Protein AF-A0A7S2KL09-F1 (afdb_monomer_lite)

Sequence (106 aa):
DVYCYAEDNLCHGCKVVTGSTQAEIQGTLTQVRTKDYTPPKMYIVAQEALSKQHIMVTLQVDEGAQVWCAAWTADPTNMATDYESKIKGYSTNCADGNGRECGTFW

Radius of gyration: 15.26 Å; chains: 1; bounding box: 40×26×42 Å

Secondary structure (DSSP, 8-state):
-EEEEEEE---TTPPP-TT--HHHHHTT--S--PPP-PPPPEEEEEEEEEETTEEEEEEEESS-EEEEEEE-SSPPTTHHHHHHHHHHHHTTT-B-TTSPBS-EE-

pLDDT: mean 71.46, std 10.98, range [35.66, 88.0]

Foldseek 3Di:
DKDKAWAADPLAQFDDDPPDDPVNRNVRRDDDDDDDPDGKDKDFPDWDDPDPQDIDTDMDIPDDTWMFMDDDPDDDPPCVPCVVCVRVVCQCVQAGVVRHGDDGDD

Organism: NCBI:txid1333877

Structure (mmCIF, N/CA/C/O backbone):
data_AF-A0A7S2KL09-F1
#
_entry.id   AF-A0A7S2KL09-F1
#
loop_
_atom_site.group_PDB
_atom_site.id
_atom_site.type_symbol
_atom_site.label_atom_id
_atom_site.label_alt_id
_atom_site.label_comp_id
_atom_site.label_asym_id
_atom_site.label_entity_id
_atom_site.label_seq_id
_atom_site.pdbx_PDB_ins_code
_atom_site.Cartn_x
_atom_site.Cartn_y
_atom_site.Cartn_z
_atom_site.occupancy
_atom_site.B_iso_or_equiv
_atom_site.auth_seq_id
_atom_site.auth_comp_id
_atom_site.auth_asym_id
_atom_site.auth_atom_id
_atom_site.pdbx_PDB_model_num
ATOM 1 N N . ASP A 1 1 ? 9.232 -2.466 -8.583 1.00 73.69 1 ASP A N 1
ATOM 2 C CA . ASP A 1 1 ? 8.595 -3.055 -7.386 1.00 73.69 1 ASP A CA 1
ATOM 3 C C . ASP A 1 1 ? 7.374 -2.253 -6.960 1.00 73.69 1 ASP A C 1
ATOM 5 O O . ASP A 1 1 ? 7.302 -1.065 -7.273 1.00 73.69 1 ASP A O 1
ATOM 9 N N . VAL A 1 2 ? 6.409 -2.898 -6.297 1.00 76.69 2 VAL A N 1
ATOM 10 C CA . VAL A 1 2 ? 5.223 -2.249 -5.713 1.00 76.69 2 VAL A CA 1
ATOM 11 C C . VAL A 1 2 ? 5.357 -2.281 -4.197 1.00 76.69 2 VAL A C 1
ATOM 13 O O . VAL A 1 2 ? 5.570 -3.347 -3.622 1.00 76.69 2 VAL A O 1
ATOM 16 N N . TYR A 1 3 ? 5.213 -1.122 -3.559 1.00 78.94 3 TYR A N 1
ATOM 17 C CA . TYR A 1 3 ? 5.202 -1.000 -2.104 1.00 78.94 3 TYR A CA 1
ATOM 18 C C . TYR A 1 3 ? 3.853 -0.467 -1.661 1.00 78.94 3 TYR A C 1
ATOM 20 O O . TYR A 1 3 ? 3.350 0.505 -2.227 1.00 78.94 3 TYR A O 1
ATOM 28 N N . CYS A 1 4 ? 3.290 -1.110 -0.644 1.00 79.31 4 CYS A N 1
ATOM 29 C CA . CYS A 1 4 ? 2.045 -0.705 -0.019 1.00 79.31 4 CYS A CA 1
ATOM 30 C C . CYS A 1 4 ? 2.232 -0.616 1.492 1.00 79.31 4 CYS A C 1
ATOM 32 O O . CYS A 1 4 ? 2.970 -1.413 2.075 1.00 79.31 4 CYS A O 1
ATOM 34 N N . TYR A 1 5 ? 1.535 0.321 2.119 1.00 79.81 5 TYR A N 1
ATOM 35 C CA . TYR A 1 5 ? 1.365 0.353 3.564 1.00 79.81 5 TYR A CA 1
ATOM 36 C C . TYR A 1 5 ? -0.072 0.743 3.908 1.00 79.81 5 TYR A C 1
ATOM 38 O O . TYR A 1 5 ? -0.779 1.336 3.091 1.00 79.81 5 TYR A O 1
ATOM 46 N N . ALA A 1 6 ? -0.513 0.359 5.101 1.00 77.12 6 ALA A N 1
ATOM 47 C CA . ALA A 1 6 ? -1.830 0.696 5.615 1.00 77.12 6 ALA A CA 1
ATOM 48 C C . ALA A 1 6 ? -1.705 1.616 6.824 1.00 77.12 6 ALA A C 1
ATOM 50 O O . ALA A 1 6 ? -0.857 1.414 7.693 1.00 77.12 6 ALA A O 1
ATOM 51 N N . GLU A 1 7 ? -2.586 2.600 6.866 1.00 74.62 7 GLU A N 1
ATOM 52 C CA . GLU A 1 7 ? -2.851 3.437 8.024 1.00 74.62 7 GLU A CA 1
ATOM 53 C C . GLU A 1 7 ? -4.191 3.024 8.611 1.00 74.62 7 GLU A C 1
ATOM 55 O O . GLU A 1 7 ? -5.099 2.633 7.877 1.00 74.62 7 GLU A O 1
ATOM 60 N N . ASP A 1 8 ? -4.321 3.113 9.928 1.00 69.06 8 ASP A N 1
ATOM 61 C CA . ASP A 1 8 ? -5.610 2.933 10.589 1.00 69.06 8 ASP A CA 1
ATOM 62 C C . ASP A 1 8 ? -6.635 3.909 9.980 1.00 69.06 8 ASP A C 1
ATOM 64 O O . ASP A 1 8 ? -6.384 5.118 9.866 1.00 69.06 8 ASP A O 1
ATOM 68 N N . ASN A 1 9 ? -7.775 3.385 9.525 1.00 66.25 9 ASN A N 1
ATOM 69 C CA . ASN A 1 9 ? -8.824 4.225 8.975 1.00 66.25 9 ASN A CA 1
ATOM 70 C C . ASN A 1 9 ? -9.529 4.944 10.129 1.00 66.25 9 ASN A C 1
ATOM 72 O O . ASN A 1 9 ? -10.314 4.369 10.882 1.00 66.25 9 ASN A O 1
ATOM 76 N N . LEU A 1 10 ? -9.309 6.259 10.190 1.00 53.34 10 LEU A N 1
ATOM 77 C CA . LEU A 1 10 ? -9.870 7.200 11.160 1.00 53.34 10 LEU A CA 1
ATOM 78 C C . LEU A 1 10 ? -11.403 7.258 11.222 1.00 53.34 10 LEU A C 1
ATOM 80 O O . LEU A 1 10 ? -11.919 8.085 11.985 1.00 53.34 10 LEU A O 1
ATOM 84 N N . CYS A 1 11 ? -12.164 6.419 10.503 1.00 59.28 11 CYS A N 1
ATOM 85 C CA . CYS A 1 11 ? -13.533 6.194 10.941 1.00 59.28 11 CYS A CA 1
ATOM 86 C C . CYS A 1 11 ? -13.575 5.438 12.281 1.00 59.28 11 CYS A C 1
ATOM 88 O O . CYS A 1 11 ? -13.912 4.255 12.378 1.00 59.28 11 CYS A O 1
ATOM 90 N N . HIS A 1 12 ? -13.319 6.194 13.344 1.00 56.59 12 HIS A N 1
ATOM 91 C CA . HIS A 1 12 ? -13.520 5.805 14.720 1.00 56.59 12 HIS A CA 1
ATOM 92 C C . HIS A 1 12 ? -14.953 5.316 14.925 1.00 56.59 12 HIS A C 1
ATOM 94 O O . HIS A 1 12 ? -15.901 6.096 15.001 1.00 56.59 12 HIS A O 1
ATOM 100 N N . GLY A 1 13 ? -15.094 4.000 15.051 1.00 54.28 13 GLY A N 1
ATOM 101 C CA . GLY A 1 13 ? -16.362 3.368 15.377 1.00 54.28 13 GLY A CA 1
ATOM 102 C C . GLY A 1 13 ? -17.239 3.036 14.178 1.00 54.28 13 GLY A C 1
ATOM 103 O O . GLY A 1 13 ? -18.402 2.711 14.400 1.00 54.28 13 GLY A O 1
ATOM 104 N N . CYS A 1 14 ? -16.732 3.078 12.945 1.00 60.34 14 CYS A N 1
ATOM 105 C CA . CYS A 1 14 ? -17.446 2.451 11.841 1.00 60.34 14 CYS A CA 1
ATOM 106 C C . CYS A 1 14 ? -17.303 0.924 11.891 1.00 60.34 14 CYS A C 1
ATOM 108 O O . CYS A 1 14 ? -16.221 0.384 12.114 1.00 60.34 14 CYS A O 1
ATOM 110 N N . LYS A 1 15 ? -18.397 0.209 11.635 1.00 61.00 15 LYS A N 1
ATOM 111 C CA . LYS A 1 15 ? -18.361 -1.218 11.326 1.00 61.00 15 LYS A CA 1
ATOM 112 C C . LYS A 1 15 ? -18.055 -1.392 9.846 1.00 61.00 15 LYS A C 1
ATOM 114 O O . LYS A 1 15 ? -18.821 -0.942 8.999 1.00 61.00 15 LYS A O 1
ATOM 119 N N . VAL A 1 16 ? -16.972 -2.099 9.554 1.00 60.19 16 VAL A N 1
ATOM 120 C CA . VAL A 1 16 ? -16.652 -2.538 8.197 1.00 60.19 16 VAL A CA 1
ATOM 121 C C . VAL A 1 16 ? -17.198 -3.949 7.975 1.00 60.19 16 VAL A C 1
ATOM 123 O O . VAL A 1 16 ? -17.004 -4.841 8.801 1.00 60.19 16 VAL A O 1
ATOM 126 N N . VAL A 1 17 ? -17.909 -4.153 6.868 1.00 59.59 17 VAL A N 1
ATOM 127 C CA . VAL A 1 17 ? -18.189 -5.481 6.310 1.00 59.59 17 VAL A CA 1
ATOM 128 C C . VAL A 1 17 ? -17.642 -5.523 4.889 1.00 59.59 17 VAL A C 1
ATOM 130 O O . VAL A 1 17 ? -17.607 -4.510 4.192 1.00 59.59 17 VAL A O 1
ATOM 133 N N . THR A 1 18 ? -17.131 -6.682 4.475 1.00 56.28 18 THR A N 1
ATOM 134 C CA . THR A 1 18 ? -16.502 -6.851 3.161 1.00 56.28 18 THR A CA 1
ATOM 135 C C . THR A 1 18 ? -17.461 -6.414 2.052 1.00 56.28 18 THR A C 1
ATOM 137 O O . THR A 1 18 ? -18.580 -6.915 1.972 1.00 56.28 18 THR 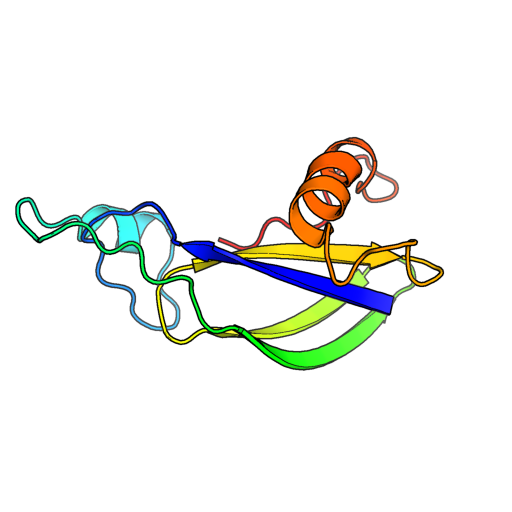A O 1
ATOM 140 N N . GLY A 1 19 ? -17.017 -5.488 1.198 1.00 59.59 19 GLY A N 1
ATOM 141 C CA . GLY A 1 19 ? -17.824 -4.941 0.103 1.00 59.59 19 GLY A CA 1
ATOM 142 C C . GLY A 1 19 ? -18.664 -3.705 0.453 1.00 59.59 19 GLY A C 1
ATOM 143 O O . GLY A 1 19 ? -19.418 -3.255 -0.404 1.00 59.59 19 GLY A O 1
ATOM 144 N N . SER A 1 20 ? -18.544 -3.145 1.663 1.00 65.44 20 SER A N 1
ATOM 145 C CA . SER A 1 20 ? -19.171 -1.862 2.005 1.00 65.44 20 SER A CA 1
ATOM 146 C C . SER A 1 20 ? -18.495 -0.675 1.325 1.00 65.44 20 SER A C 1
ATOM 148 O O . SER A 1 20 ? -17.274 -0.590 1.235 1.00 65.44 20 SER A O 1
ATOM 150 N N . THR A 1 21 ? -19.310 0.283 0.905 1.00 65.94 21 THR A N 1
ATOM 151 C CA . THR A 1 21 ? -18.879 1.595 0.424 1.00 65.94 21 THR A CA 1
ATOM 152 C C . THR A 1 21 ? -18.568 2.537 1.592 1.00 65.94 21 THR A C 1
ATOM 154 O O . THR A 1 21 ? -19.109 2.395 2.691 1.00 65.94 21 THR A O 1
ATOM 157 N N . GLN A 1 22 ? -17.749 3.565 1.350 1.00 64.81 22 GLN A N 1
ATOM 158 C CA . GLN A 1 22 ? -17.399 4.583 2.353 1.00 64.81 22 GLN A CA 1
ATOM 159 C C . GLN A 1 22 ? -18.630 5.227 3.015 1.00 64.81 22 GLN A C 1
ATOM 161 O O . GLN A 1 22 ? -18.626 5.488 4.217 1.00 64.81 22 GLN A O 1
ATOM 166 N N . ALA A 1 23 ? -19.691 5.476 2.242 1.00 68.19 23 ALA A N 1
ATOM 167 C CA . ALA A 1 23 ? -20.921 6.077 2.752 1.00 68.19 23 ALA A CA 1
ATOM 168 C C . ALA A 1 23 ? -21.645 5.152 3.746 1.00 68.19 23 ALA A C 1
ATOM 170 O O . ALA A 1 23 ? -22.152 5.612 4.768 1.00 68.19 23 ALA A O 1
ATOM 171 N N . GLU A 1 24 ? -21.660 3.846 3.471 1.00 69.38 24 GLU A N 1
ATOM 172 C CA . GLU A 1 24 ? -22.254 2.842 4.359 1.00 69.38 24 GLU A CA 1
ATOM 173 C C . GLU A 1 24 ? -21.439 2.694 5.642 1.00 69.38 24 GLU A C 1
ATOM 175 O O . GLU A 1 24 ? -22.011 2.645 6.728 1.00 69.38 24 GLU A O 1
ATOM 180 N N . ILE A 1 25 ? -20.109 2.707 5.521 1.00 64.31 25 ILE A N 1
ATOM 181 C CA . ILE A 1 25 ? -19.177 2.667 6.648 1.00 64.31 25 ILE A CA 1
ATOM 182 C C . ILE A 1 25 ? -19.433 3.887 7.542 1.00 64.31 25 ILE A C 1
ATOM 184 O O . ILE A 1 25 ? -19.812 3.702 8.698 1.00 64.31 25 ILE A O 1
ATOM 188 N N . GLN A 1 26 ? -19.389 5.117 7.012 1.00 68.50 26 GLN A N 1
ATOM 189 C CA . GLN A 1 26 ? -19.646 6.356 7.772 1.00 68.50 26 GLN A CA 1
ATOM 190 C C . GLN A 1 26 ? -21.014 6.397 8.473 1.00 68.50 26 GLN A C 1
ATOM 192 O O . GLN A 1 26 ? -21.137 6.990 9.545 1.00 68.50 26 GLN A O 1
ATOM 197 N N . GLY A 1 27 ? -22.034 5.734 7.922 1.00 68.31 27 GLY A N 1
ATOM 198 C CA . GLY A 1 27 ? -23.353 5.612 8.551 1.00 68.31 27 GLY A CA 1
ATOM 199 C C . GLY A 1 27 ? -23.382 4.752 9.822 1.00 68.31 27 GLY A C 1
ATOM 200 O O . GLY A 1 27 ? -24.358 4.794 10.568 1.00 68.31 27 GLY A O 1
ATOM 201 N N . THR A 1 28 ? -22.327 3.982 10.099 1.00 69.50 28 THR A N 1
ATOM 202 C CA . THR A 1 28 ? -22.248 3.075 11.259 1.00 69.50 28 THR A CA 1
ATOM 203 C C . THR A 1 28 ? -21.469 3.642 12.445 1.00 69.50 28 THR A C 1
ATOM 205 O O . THR A 1 28 ? -21.259 2.928 13.425 1.00 69.50 28 THR A O 1
ATOM 208 N N . LEU A 1 29 ? -21.064 4.912 12.374 1.00 69.50 29 LEU A N 1
ATOM 209 C CA . LEU A 1 29 ? -20.200 5.579 13.345 1.00 69.50 29 LEU A CA 1
ATOM 210 C C . LEU A 1 29 ? -20.795 5.535 14.768 1.00 69.50 29 LEU A C 1
ATOM 212 O O . LEU A 1 29 ? -21.769 6.219 15.085 1.00 69.50 29 LEU A O 1
ATOM 216 N N . THR A 1 30 ? -20.228 4.699 15.643 1.00 62.81 30 THR A N 1
ATOM 217 C CA . THR A 1 30 ? -20.706 4.541 17.027 1.00 62.81 30 THR A CA 1
ATOM 218 C C . THR A 1 30 ? -20.133 5.615 17.956 1.00 62.81 30 THR A C 1
ATOM 220 O O . THR A 1 30 ? -18.936 5.879 17.924 1.00 62.81 30 THR A O 1
ATOM 223 N N . GLN A 1 31 ? -20.955 6.183 18.848 1.00 57.44 31 GLN A N 1
ATOM 224 C CA . GLN A 1 31 ? -20.567 7.324 19.698 1.00 57.44 31 GLN A CA 1
ATOM 225 C C . GLN A 1 31 ? -19.552 7.025 20.818 1.00 57.44 31 GLN A C 1
ATOM 227 O O . GLN A 1 31 ? -18.934 7.966 21.309 1.00 57.44 31 GLN A O 1
ATOM 232 N N . VAL A 1 32 ? -19.378 5.773 21.269 1.00 55.97 32 VAL A N 1
ATOM 233 C CA . VAL A 1 32 ? -18.503 5.472 22.422 1.00 55.97 32 VAL A CA 1
ATOM 234 C C . VAL A 1 32 ? -17.779 4.129 22.263 1.00 55.97 32 VAL A C 1
ATOM 236 O O . VAL A 1 32 ? -18.365 3.067 22.475 1.00 55.97 32 VAL A O 1
ATOM 239 N N . ARG A 1 33 ? -16.476 4.186 21.964 1.00 60.31 33 ARG A N 1
ATOM 240 C CA . ARG A 1 33 ? -15.480 3.122 22.191 1.00 60.31 33 ARG A CA 1
ATOM 241 C C . ARG A 1 33 ? -14.115 3.735 22.521 1.00 60.31 33 ARG A C 1
ATOM 243 O O . ARG A 1 33 ? -13.882 4.914 22.265 1.00 60.31 33 ARG A O 1
ATOM 250 N N . THR A 1 34 ? -13.233 2.941 23.126 1.00 57.25 34 THR A N 1
ATOM 251 C CA . THR A 1 34 ? -11.826 3.302 23.348 1.00 57.25 34 THR A CA 1
ATOM 252 C C . THR A 1 34 ? -11.125 3.479 22.006 1.00 57.25 34 THR A C 1
ATOM 254 O O . THR A 1 34 ? -11.334 2.658 21.115 1.00 57.25 34 THR A O 1
ATOM 257 N N . LYS A 1 35 ? -10.310 4.532 21.862 1.00 60.66 35 LYS A N 1
ATOM 258 C CA . LYS A 1 35 ? -9.470 4.715 20.673 1.00 60.66 35 LYS A CA 1
ATOM 259 C C . LYS A 1 35 ? -8.571 3.497 20.496 1.00 60.66 35 LYS A C 1
ATOM 261 O O . LYS A 1 35 ? -7.851 3.144 21.432 1.00 60.66 35 LYS A O 1
ATOM 266 N N . ASP A 1 36 ? -8.655 2.882 19.327 1.00 64.19 36 ASP A N 1
ATOM 267 C CA . ASP A 1 36 ? -7.663 1.922 18.874 1.00 64.19 36 ASP A CA 1
ATOM 268 C C . ASP A 1 36 ? -6.518 2.701 18.221 1.00 64.19 36 ASP A C 1
ATOM 270 O O . ASP A 1 36 ? -6.749 3.732 17.593 1.00 64.19 36 ASP A O 1
ATOM 274 N N . TYR A 1 37 ? -5.294 2.263 18.476 1.00 68.75 37 TYR A N 1
ATOM 275 C CA . TYR A 1 37 ? -4.075 2.778 17.844 1.00 68.75 37 TYR A CA 1
ATOM 276 C C . TYR A 1 37 ? -3.187 1.616 17.390 1.00 68.75 37 TYR A C 1
ATOM 278 O O . TYR A 1 37 ? -1.987 1.795 17.168 1.00 68.75 37 TYR A O 1
ATOM 286 N N . THR A 1 38 ? -3.742 0.404 17.358 1.00 73.69 38 THR A N 1
ATOM 287 C CA . THR A 1 38 ? -3.048 -0.770 16.851 1.00 73.69 38 THR A CA 1
ATOM 288 C C . THR A 1 38 ? -2.836 -0.551 15.357 1.00 73.69 38 THR A C 1
ATOM 290 O O . THR A 1 38 ? -3.797 -0.248 14.668 1.00 73.69 38 THR A O 1
ATOM 293 N N . PRO A 1 39 ? -1.598 -0.620 14.840 1.00 74.94 39 PRO A N 1
ATOM 294 C CA . PRO A 1 39 ? -1.392 -0.506 13.406 1.00 74.94 39 PRO A CA 1
ATOM 295 C C . PRO A 1 39 ? -1.978 -1.724 12.672 1.00 74.94 39 PRO A C 1
ATOM 297 O O . PRO A 1 39 ? -1.763 -2.853 13.139 1.00 74.94 39 PRO A O 1
ATOM 300 N N . PRO A 1 40 ? -2.598 -1.525 11.498 1.00 78.19 40 PRO A N 1
ATOM 301 C CA . PRO A 1 40 ? -3.181 -2.609 10.718 1.00 78.19 40 PRO A CA 1
ATOM 302 C C . PRO A 1 40 ? -2.107 -3.577 10.236 1.00 78.19 40 PRO A C 1
ATOM 304 O O . PRO A 1 40 ? -1.052 -3.173 9.731 1.00 78.19 40 PRO A O 1
ATOM 307 N N . LYS A 1 41 ? -2.377 -4.880 10.325 1.00 83.69 41 LYS A N 1
ATOM 308 C CA . LYS A 1 41 ? -1.525 -5.895 9.701 1.00 83.69 41 LYS A CA 1
ATOM 309 C C . LYS A 1 41 ? -1.979 -6.105 8.269 1.00 83.69 41 LYS A C 1
ATOM 311 O O . LYS A 1 41 ? -3.074 -6.593 8.000 1.00 83.69 41 LYS A O 1
ATOM 316 N N . MET A 1 42 ? -1.089 -5.773 7.341 1.00 84.75 42 MET A N 1
ATOM 317 C CA . MET A 1 42 ? -1.309 -5.913 5.907 1.00 84.75 42 MET A CA 1
ATOM 318 C C . MET A 1 42 ? -0.473 -7.048 5.320 1.00 84.75 42 MET A C 1
ATOM 320 O O . MET A 1 42 ? 0.708 -7.198 5.637 1.00 84.75 42 MET A O 1
ATOM 324 N N . TYR A 1 43 ? -1.069 -7.773 4.375 1.00 86.06 43 TYR A N 1
ATOM 325 C CA . TYR A 1 43 ? -0.379 -8.730 3.518 1.00 86.06 43 TYR A CA 1
ATOM 326 C C . TYR A 1 43 ? -0.714 -8.478 2.047 1.00 86.06 43 TYR A C 1
ATOM 328 O O . TYR A 1 43 ? -1.882 -8.319 1.682 1.00 86.06 43 TYR A O 1
ATOM 336 N N . ILE A 1 44 ? 0.310 -8.491 1.190 1.00 85.38 44 ILE A N 1
ATOM 337 C CA . ILE A 1 44 ? 0.123 -8.527 -0.263 1.00 85.38 44 ILE A CA 1
ATOM 338 C C . ILE A 1 44 ? -0.152 -9.977 -0.656 1.00 85.38 44 ILE A C 1
ATOM 340 O O . ILE A 1 44 ? 0.739 -10.822 -0.587 1.00 85.38 44 ILE A O 1
ATOM 344 N N . VAL A 1 45 ? -1.394 -10.264 -1.045 1.00 88.00 45 VAL A N 1
ATOM 345 C CA . VAL A 1 45 ? -1.836 -11.606 -1.457 1.00 88.00 45 VAL A CA 1
ATOM 346 C C . VAL A 1 45 ? -1.437 -11.871 -2.904 1.00 88.00 45 VAL A C 1
ATOM 348 O O . VAL A 1 45 ? -0.953 -12.952 -3.231 1.00 88.00 45 VAL A O 1
ATOM 351 N N . ALA A 1 46 ? -1.625 -10.877 -3.772 1.00 84.75 46 ALA A N 1
ATOM 352 C CA . ALA A 1 46 ? -1.244 -10.951 -5.175 1.00 84.75 46 ALA A CA 1
ATOM 353 C C . ALA A 1 46 ? -0.923 -9.561 -5.731 1.00 84.75 46 ALA A C 1
ATOM 355 O O . ALA A 1 46 ? -1.467 -8.551 -5.283 1.00 84.75 46 ALA A O 1
ATOM 356 N N . GLN A 1 47 ? -0.059 -9.528 -6.740 1.00 83.94 47 GLN A N 1
ATOM 357 C CA . GLN A 1 47 ? 0.222 -8.339 -7.535 1.00 83.94 47 GLN A CA 1
ATOM 358 C C . GLN A 1 47 ? 0.348 -8.737 -9.006 1.00 83.94 47 GLN A C 1
ATOM 360 O O . GLN A 1 47 ? 1.041 -9.699 -9.336 1.00 83.94 47 GLN A O 1
ATOM 365 N N . GLU A 1 48 ? -0.319 -7.998 -9.883 1.00 83.38 48 GLU A N 1
ATOM 366 C CA . GLU A 1 48 ? -0.292 -8.215 -11.325 1.00 83.38 48 GLU A CA 1
ATOM 367 C C . GLU A 1 48 ? -0.140 -6.881 -12.062 1.00 83.38 48 GLU A C 1
ATOM 369 O O . GLU A 1 48 ? -0.777 -5.882 -11.728 1.00 83.38 48 GLU A O 1
ATOM 374 N N . ALA A 1 49 ? 0.702 -6.860 -13.094 1.00 80.00 49 ALA A N 1
ATOM 375 C CA . ALA A 1 49 ? 0.825 -5.722 -13.995 1.00 80.00 49 ALA A CA 1
ATOM 376 C C . ALA A 1 49 ? -0.127 -5.910 -15.185 1.00 80.00 49 ALA A C 1
ATOM 378 O O . ALA A 1 49 ? 0.197 -6.614 -16.139 1.00 80.00 49 ALA A O 1
ATOM 379 N N . LEU A 1 50 ? -1.296 -5.266 -15.139 1.00 79.00 50 LEU A N 1
ATOM 380 C CA . LEU A 1 50 ? -2.294 -5.337 -16.213 1.00 79.00 50 LEU A CA 1
ATOM 381 C C . LEU A 1 50 ? -1.866 -4.538 -17.453 1.00 79.00 50 LEU A C 1
ATOM 383 O O . LEU A 1 50 ? -2.204 -4.885 -18.582 1.00 79.00 50 LEU A O 1
ATOM 387 N N . SER A 1 51 ? -1.133 -3.437 -17.261 1.00 75.75 51 SER A N 1
ATOM 388 C CA . SER A 1 51 ? -0.537 -2.657 -18.350 1.00 75.75 51 SER A CA 1
ATOM 389 C C . SER A 1 51 ? 0.622 -1.802 -17.839 1.00 75.75 51 SER A C 1
ATOM 391 O O . SER A 1 51 ? 0.836 -1.685 -16.635 1.00 75.75 51 SER A O 1
ATOM 393 N N . LYS A 1 52 ? 1.324 -1.105 -18.742 1.00 69.06 52 LYS A N 1
ATOM 394 C CA . LYS A 1 52 ? 2.389 -0.152 -18.372 1.00 69.06 52 LYS A CA 1
ATOM 395 C C . LYS A 1 52 ? 1.933 0.924 -17.369 1.00 69.06 52 LYS A C 1
ATOM 397 O O . LYS A 1 52 ? 2.771 1.494 -16.683 1.00 69.06 52 LYS A O 1
ATOM 402 N N . GLN A 1 53 ? 0.634 1.220 -17.312 1.00 70.94 53 GLN A N 1
ATOM 403 C CA . GLN A 1 53 ? 0.060 2.260 -16.451 1.00 70.94 53 GLN A CA 1
ATOM 404 C C . GLN A 1 53 ? -0.875 1.699 -15.371 1.00 70.94 53 GLN A C 1
ATOM 406 O O . GLN A 1 53 ? -1.420 2.471 -14.594 1.00 70.94 53 GLN A O 1
ATOM 411 N N . HIS A 1 54 ? -1.086 0.380 -15.325 1.00 72.69 54 HIS A N 1
ATOM 412 C CA . HIS A 1 54 ? -2.041 -0.233 -14.405 1.00 72.69 54 HIS A CA 1
ATOM 413 C C . HIS A 1 54 ? -1.407 -1.420 -13.696 1.00 72.69 54 HIS A C 1
ATOM 415 O O . HIS A 1 54 ? -1.009 -2.399 -14.332 1.00 72.69 54 HIS A O 1
ATOM 421 N N . ILE A 1 55 ? -1.391 -1.334 -12.372 1.00 76.62 55 ILE A N 1
ATOM 422 C CA . ILE A 1 55 ? -1.118 -2.452 -11.480 1.00 76.62 55 ILE A CA 1
ATOM 423 C C . ILE A 1 55 ? -2.409 -2.825 -10.761 1.00 76.62 55 ILE A C 1
ATOM 425 O O . ILE A 1 55 ? -3.189 -1.958 -10.370 1.00 76.62 55 ILE A O 1
ATOM 429 N N . MET A 1 56 ? -2.636 -4.119 -10.604 1.00 82.50 56 MET A N 1
ATOM 430 C CA . MET A 1 56 ? -3.695 -4.664 -9.775 1.00 82.50 56 MET A CA 1
ATOM 431 C C . MET A 1 56 ? -3.044 -5.317 -8.568 1.00 82.50 56 MET A C 1
ATOM 433 O O . MET A 1 56 ? -2.195 -6.196 -8.714 1.00 82.50 56 MET A O 1
ATOM 437 N N . VAL A 1 57 ? -3.426 -4.870 -7.376 1.00 82.50 57 VAL A N 1
ATOM 438 C CA . VAL A 1 57 ? -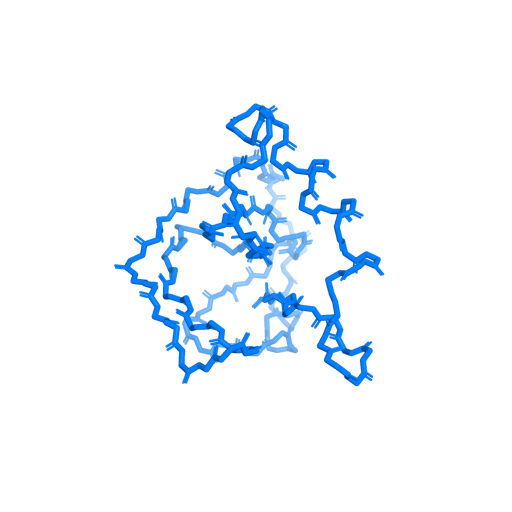2.902 -5.396 -6.117 1.00 82.50 57 VAL A CA 1
ATOM 439 C C . VAL A 1 57 ? -4.065 -5.963 -5.319 1.00 82.50 57 VAL A C 1
ATOM 441 O O . VAL A 1 57 ? -5.078 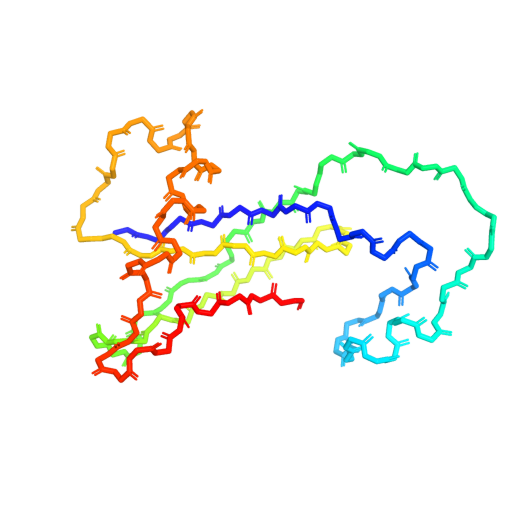-5.296 -5.122 1.00 82.50 57 VAL A O 1
ATOM 444 N N . THR A 1 58 ? -3.930 -7.209 -4.879 1.00 85.88 58 THR A N 1
ATOM 445 C CA . THR A 1 58 ? -4.861 -7.849 -3.951 1.00 85.88 58 THR A CA 1
ATOM 446 C C . THR A 1 58 ? -4.229 -7.858 -2.573 1.00 85.88 58 THR A C 1
ATOM 448 O O . THR A 1 58 ? -3.162 -8.441 -2.367 1.00 85.88 58 THR A O 1
ATOM 451 N N . LEU A 1 59 ? -4.897 -7.202 -1.633 1.00 84.75 59 LEU A N 1
ATOM 452 C CA . LEU A 1 59 ? -4.412 -6.986 -0.279 1.00 84.75 59 LEU A CA 1
ATOM 453 C C . LEU A 1 59 ? -5.379 -7.609 0.716 1.00 84.75 59 LEU A C 1
ATOM 455 O O . LEU A 1 59 ? -6.591 -7.608 0.501 1.00 84.75 59 LEU A O 1
ATOM 459 N N . GLN A 1 60 ? -4.831 -8.109 1.816 1.00 85.06 60 GLN A N 1
ATOM 460 C CA . GLN A 1 60 ? -5.598 -8.503 2.985 1.00 85.06 60 GLN A CA 1
ATOM 461 C C . GLN A 1 60 ?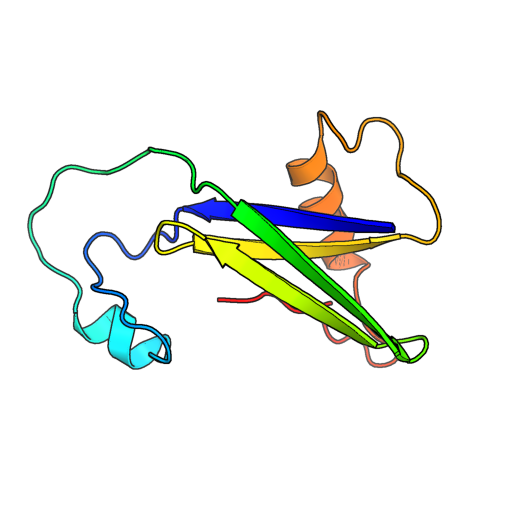 -5.159 -7.647 4.165 1.00 85.06 60 GLN A C 1
ATOM 463 O O . GLN A 1 60 ? -3.961 -7.514 4.424 1.00 85.06 60 GLN A O 1
ATOM 468 N N . VAL A 1 61 ? -6.139 -7.093 4.873 1.00 82.31 61 VAL A N 1
ATOM 469 C CA . VAL A 1 61 ? -5.938 -6.310 6.091 1.00 82.31 61 VAL A CA 1
ATOM 470 C C . VAL A 1 61 ? -6.823 -6.893 7.191 1.00 82.31 61 VAL A C 1
ATOM 472 O O . VAL A 1 61 ? -7.916 -7.385 6.899 1.00 82.31 61 VAL A O 1
ATOM 475 N N . ASP A 1 62 ? -6.331 -6.922 8.428 1.00 80.38 62 ASP A N 1
ATOM 476 C CA . ASP A 1 62 ? -7.043 -7.491 9.581 1.00 80.38 62 ASP A CA 1
ATOM 477 C C . ASP A 1 62 ? -8.020 -6.519 10.266 1.00 80.38 62 ASP A C 1
ATOM 479 O O . ASP A 1 62 ? -8.807 -6.943 11.114 1.00 80.38 62 ASP A O 1
ATOM 483 N N . GLU A 1 63 ? -8.039 -5.254 9.845 1.00 71.69 63 GLU A N 1
ATOM 484 C CA . GLU A 1 63 ? -8.951 -4.209 10.313 1.00 71.69 63 GLU A CA 1
ATOM 485 C C . GLU A 1 63 ? -9.278 -3.183 9.210 1.00 71.69 63 GLU A C 1
ATOM 487 O O . GLU A 1 63 ? -8.800 -3.284 8.077 1.00 71.69 63 GLU A O 1
ATOM 492 N N . GLY A 1 64 ? -10.142 -2.211 9.523 1.00 71.94 64 GLY A N 1
ATOM 493 C CA . GLY A 1 64 ? -10.453 -1.112 8.609 1.00 71.94 64 GLY A CA 1
ATOM 494 C C . GLY A 1 64 ? -9.245 -0.194 8.455 1.00 71.94 64 GLY A C 1
ATOM 495 O O . GLY A 1 64 ? -8.872 0.484 9.405 1.00 71.94 64 GLY A O 1
ATOM 496 N N . ALA A 1 65 ? -8.659 -0.148 7.261 1.00 75.62 65 ALA A N 1
ATOM 497 C CA . ALA A 1 65 ? -7.432 0.596 7.014 1.00 75.62 65 ALA A CA 1
ATOM 498 C C . ALA A 1 65 ? -7.489 1.391 5.714 1.00 75.62 65 ALA A C 1
ATOM 500 O O . ALA A 1 65 ? -8.054 0.934 4.723 1.00 75.62 65 ALA A O 1
ATOM 501 N N . GLN A 1 66 ? -6.846 2.553 5.717 1.00 76.50 66 GLN A N 1
ATOM 502 C CA . GLN A 1 66 ? -6.553 3.311 4.514 1.00 76.50 66 GLN A CA 1
ATOM 503 C C . GLN A 1 66 ? -5.249 2.798 3.909 1.00 76.50 66 GLN A C 1
ATOM 505 O O . GLN A 1 66 ? -4.198 2.823 4.550 1.00 76.50 66 GLN A O 1
ATOM 510 N N . VAL A 1 67 ? -5.309 2.335 2.665 1.00 78.06 67 VAL A N 1
ATOM 511 C CA . VAL A 1 67 ? -4.159 1.740 1.991 1.00 78.06 67 VAL A CA 1
ATOM 512 C C . VAL A 1 67 ? -3.534 2.725 1.017 1.00 78.06 67 VAL A C 1
ATOM 514 O O . VAL A 1 67 ? -4.193 3.294 0.145 1.00 78.06 67 VAL A O 1
ATOM 517 N N . TRP A 1 68 ? -2.215 2.827 1.104 1.00 79.06 68 TRP A N 1
ATOM 518 C CA . TRP A 1 68 ? -1.387 3.603 0.203 1.00 79.06 68 TRP A CA 1
ATOM 519 C C . TRP A 1 68 ? -0.449 2.671 -0.549 1.00 79.06 68 TRP A C 1
ATOM 521 O O . TRP A 1 68 ? 0.353 1.974 0.070 1.00 79.06 68 TRP A O 1
ATOM 531 N N . CYS A 1 69 ? -0.523 2.678 -1.877 1.00 79.12 69 CYS A N 1
ATOM 532 C CA . CYS A 1 69 ? 0.340 1.876 -2.736 1.00 79.12 69 CYS A CA 1
ATOM 533 C C . CYS A 1 69 ? 1.023 2.752 -3.779 1.00 79.12 69 CYS A C 1
ATOM 535 O O . CYS A 1 69 ? 0.413 3.654 -4.350 1.00 79.12 69 CYS A O 1
ATOM 537 N N . ALA A 1 70 ? 2.276 2.437 -4.087 1.00 77.06 70 ALA A N 1
ATOM 538 C CA . ALA A 1 70 ? 2.988 3.054 -5.190 1.00 77.06 70 ALA A CA 1
ATOM 539 C C . ALA A 1 70 ? 3.933 2.056 -5.868 1.00 77.06 70 ALA A C 1
ATOM 541 O O . ALA A 1 70 ? 4.386 1.071 -5.278 1.00 77.06 70 ALA A O 1
ATOM 542 N N . ALA A 1 71 ? 4.188 2.304 -7.150 1.00 76.62 71 ALA A N 1
ATOM 543 C CA . ALA A 1 71 ? 5.033 1.473 -7.990 1.00 76.62 71 ALA A CA 1
ATOM 544 C C . ALA A 1 71 ? 6.272 2.254 -8.419 1.00 76.62 71 ALA A C 1
ATOM 546 O O . ALA A 1 71 ? 6.172 3.386 -8.890 1.00 76.62 71 ALA A O 1
ATOM 547 N N . TRP A 1 72 ? 7.433 1.615 -8.314 1.00 76.38 72 TRP A N 1
ATOM 548 C CA . TRP A 1 72 ? 8.705 2.172 -8.756 1.00 76.38 72 TRP A CA 1
ATOM 549 C C . TRP A 1 72 ? 9.376 1.272 -9.783 1.00 76.38 72 TRP A C 1
ATOM 551 O O . TRP A 1 72 ? 9.237 0.047 -9.767 1.00 76.38 72 TRP A O 1
ATOM 561 N N . THR A 1 73 ? 10.154 1.891 -10.667 1.00 76.88 73 THR A N 1
ATOM 562 C CA . THR A 1 73 ? 10.991 1.186 -11.646 1.00 76.88 73 THR A CA 1
ATOM 563 C C . THR A 1 73 ? 12.180 0.468 -11.003 1.00 76.88 73 THR A C 1
ATOM 565 O O . THR A 1 73 ? 12.719 -0.452 -11.610 1.00 76.88 73 THR A O 1
ATOM 568 N N . ALA A 1 74 ? 12.566 0.864 -9.788 1.00 80.44 74 ALA A N 1
ATOM 569 C CA . ALA A 1 74 ? 13.584 0.230 -8.955 1.00 80.44 74 ALA A CA 1
ATOM 570 C C . ALA A 1 74 ? 13.285 0.493 -7.469 1.00 80.44 74 ALA A C 1
ATOM 572 O O . ALA A 1 74 ? 12.669 1.513 -7.156 1.00 80.44 74 ALA A O 1
ATOM 573 N N . ASP A 1 75 ? 13.739 -0.392 -6.576 1.00 81.75 75 ASP A N 1
ATOM 574 C CA . ASP A 1 75 ? 13.610 -0.231 -5.121 1.00 81.75 75 ASP A CA 1
ATOM 575 C C . ASP A 1 75 ? 14.209 1.110 -4.648 1.00 81.75 75 ASP A C 1
ATOM 577 O O . ASP A 1 75 ? 15.414 1.349 -4.823 1.00 81.75 75 ASP A O 1
ATOM 581 N N . PRO A 1 76 ? 13.402 2.021 -4.081 1.00 79.50 76 PRO A N 1
ATOM 582 C CA . PRO A 1 76 ? 13.916 3.274 -3.558 1.00 79.50 76 PRO A CA 1
ATOM 583 C C . PRO A 1 76 ? 14.785 3.040 -2.321 1.00 79.50 76 PRO A C 1
ATOM 585 O O . PRO A 1 76 ? 14.461 2.259 -1.430 1.00 79.50 76 PRO A O 1
ATOM 588 N N . THR A 1 77 ? 15.881 3.788 -2.207 1.00 86.38 77 THR A N 1
ATOM 589 C CA . THR A 1 77 ? 16.757 3.706 -1.033 1.00 86.38 77 THR A CA 1
ATOM 590 C C . THR A 1 77 ? 15.966 3.910 0.263 1.00 86.38 77 THR A C 1
ATOM 592 O O . THR A 1 77 ? 15.224 4.887 0.391 1.00 86.38 77 THR A O 1
ATOM 595 N N . ASN A 1 78 ? 16.182 3.014 1.232 1.00 87.00 78 ASN A N 1
ATOM 596 C CA . ASN A 1 78 ? 15.554 3.015 2.558 1.00 87.00 78 ASN A CA 1
ATOM 597 C C . ASN A 1 78 ? 14.027 2.821 2.561 1.00 87.00 78 ASN A C 1
ATOM 599 O O . ASN A 1 78 ? 13.385 3.159 3.554 1.00 87.00 78 ASN A O 1
ATOM 603 N N . MET A 1 79 ? 13.436 2.246 1.505 1.00 82.94 79 MET A N 1
ATOM 604 C CA . MET A 1 79 ? 11.993 1.979 1.453 1.00 82.94 79 MET A CA 1
ATOM 605 C C . MET A 1 79 ? 11.495 1.189 2.675 1.00 82.94 79 MET A C 1
ATOM 607 O O . MET A 1 79 ? 10.488 1.550 3.269 1.00 82.94 79 MET A O 1
ATOM 611 N N . ALA A 1 80 ? 12.248 0.186 3.137 1.00 80.81 80 ALA A N 1
ATOM 612 C CA . ALA A 1 80 ? 11.880 -0.616 4.309 1.00 80.81 80 ALA A CA 1
ATOM 613 C C . ALA A 1 80 ? 11.745 0.183 5.624 1.00 80.81 80 ALA A C 1
ATOM 615 O O . ALA A 1 80 ? 11.088 -0.279 6.552 1.00 80.81 80 ALA A O 1
ATOM 616 N N . THR A 1 81 ? 12.368 1.361 5.721 1.00 85.56 81 THR A N 1
ATOM 617 C CA . THR A 1 81 ? 12.408 2.174 6.950 1.00 85.56 81 THR A CA 1
ATOM 618 C C . THR A 1 81 ? 11.755 3.549 6.807 1.00 85.56 81 THR A C 1
ATOM 620 O O . THR A 1 81 ? 11.547 4.210 7.815 1.00 85.56 81 THR A O 1
ATOM 623 N N . ASP A 1 82 ? 11.465 3.998 5.582 1.00 85.00 82 ASP A N 1
ATOM 624 C CA . ASP A 1 82 ? 10.948 5.344 5.268 1.00 85.00 82 ASP A CA 1
ATOM 625 C C . ASP A 1 82 ? 9.753 5.297 4.290 1.00 85.00 82 ASP A C 1
ATOM 627 O O . ASP A 1 82 ? 9.468 6.254 3.570 1.00 85.00 82 ASP A O 1
ATOM 631 N N . TYR A 1 83 ? 9.061 4.155 4.223 1.00 81.50 83 TYR A N 1
ATOM 632 C CA . TYR A 1 83 ? 7.977 3.906 3.266 1.00 81.50 83 TYR A CA 1
ATOM 633 C C . TYR A 1 83 ? 6.886 4.980 3.308 1.00 81.50 83 TYR A C 1
ATOM 635 O O . TYR A 1 83 ? 6.443 5.423 2.254 1.00 81.50 83 TYR A O 1
ATOM 643 N N . GLU A 1 84 ? 6.488 5.448 4.494 1.00 81.69 84 GLU A N 1
ATOM 644 C CA . GLU A 1 84 ? 5.418 6.438 4.648 1.00 81.69 84 GLU A CA 1
ATOM 645 C C . GLU A 1 84 ? 5.780 7.762 3.961 1.00 81.69 84 GLU A C 1
ATOM 647 O O . GLU A 1 84 ? 5.039 8.246 3.106 1.00 81.69 84 GLU A O 1
ATOM 652 N N . SER A 1 85 ? 6.951 8.321 4.277 1.00 83.44 85 SER A N 1
ATOM 653 C CA . SER A 1 85 ? 7.438 9.569 3.680 1.00 83.44 85 SER A CA 1
ATOM 654 C C . SER A 1 85 ? 7.639 9.426 2.173 1.00 83.44 85 SER A C 1
ATOM 656 O O . SER A 1 85 ? 7.284 10.320 1.405 1.00 83.44 85 SER A O 1
ATOM 658 N N . LYS A 1 86 ? 8.174 8.284 1.721 1.00 82.19 86 LYS A N 1
ATOM 659 C CA . LYS A 1 86 ? 8.409 8.022 0.297 1.00 82.19 86 LYS A CA 1
ATOM 660 C C . LYS A 1 86 ? 7.109 7.886 -0.478 1.00 82.19 86 LYS A C 1
ATOM 662 O O . LYS A 1 86 ? 6.986 8.523 -1.517 1.00 82.19 86 LYS A O 1
ATOM 667 N N . ILE A 1 87 ? 6.153 7.101 0.012 1.00 79.81 87 ILE A N 1
ATOM 668 C CA . ILE A 1 87 ? 4.864 6.875 -0.651 1.00 79.81 87 ILE A CA 1
ATOM 669 C C . ILE A 1 87 ? 4.038 8.169 -0.639 1.00 79.81 87 ILE A C 1
ATOM 671 O O . ILE A 1 87 ? 3.611 8.618 -1.702 1.00 79.81 87 ILE A O 1
ATOM 675 N N . LYS A 1 88 ? 3.900 8.843 0.514 1.00 78.38 88 LYS A N 1
ATOM 676 C CA . LYS A 1 88 ? 3.182 10.128 0.609 1.00 78.38 88 LYS A CA 1
ATOM 677 C C . LYS A 1 88 ? 3.865 11.245 -0.170 1.00 78.38 88 LYS A C 1
ATOM 679 O O . LYS A 1 88 ? 3.186 12.024 -0.826 1.00 78.38 88 LYS A O 1
ATOM 684 N N . GLY A 1 89 ? 5.193 11.331 -0.136 1.00 76.12 89 GLY A N 1
ATOM 685 C CA . GLY A 1 89 ? 5.953 12.311 -0.914 1.00 76.12 89 GLY A CA 1
ATOM 686 C C . GLY A 1 89 ? 5.841 12.074 -2.420 1.00 76.12 89 GLY A C 1
ATOM 687 O O . GLY A 1 89 ? 5.893 13.022 -3.206 1.00 76.12 89 GLY A O 1
ATOM 688 N N . TYR A 1 90 ? 5.633 10.820 -2.831 1.00 73.31 90 TYR A N 1
ATOM 689 C CA . TYR A 1 90 ? 5.398 10.478 -4.224 1.00 73.31 90 TYR A CA 1
ATOM 690 C C . TYR A 1 90 ? 3.979 10.804 -4.690 1.00 73.31 90 TYR A C 1
ATOM 692 O O . TYR A 1 90 ? 3.804 10.876 -5.895 1.00 73.31 90 TYR A O 1
ATOM 700 N N . SER A 1 91 ? 3.000 11.083 -3.816 1.00 68.12 91 SER A N 1
ATOM 701 C CA . SER A 1 91 ? 1.612 11.401 -4.221 1.00 68.12 91 SER A CA 1
ATOM 702 C C . SER A 1 91 ? 1.540 12.505 -5.283 1.00 68.12 91 SER A C 1
ATOM 704 O O . SER A 1 91 ? 0.871 12.350 -6.296 1.00 68.12 91 SER A O 1
ATOM 706 N N . THR A 1 92 ? 2.344 13.560 -5.121 1.00 64.31 92 THR A N 1
ATOM 707 C CA . THR A 1 92 ? 2.447 14.687 -6.067 1.00 64.31 92 THR A CA 1
ATOM 708 C C . THR A 1 92 ? 2.943 14.304 -7.465 1.00 64.31 92 THR A C 1
ATOM 710 O O . THR A 1 92 ? 2.647 15.002 -8.431 1.00 64.31 92 THR A O 1
ATOM 713 N N . ASN A 1 93 ? 3.700 13.211 -7.577 1.00 65.56 93 ASN A N 1
ATOM 714 C CA . ASN A 1 93 ? 4.286 12.715 -8.826 1.00 65.56 93 ASN A CA 1
ATOM 715 C C . ASN A 1 93 ? 3.667 11.392 -9.285 1.00 65.56 93 ASN A C 1
ATOM 717 O O . ASN A 1 93 ? 3.927 10.940 -10.400 1.00 65.56 93 ASN A O 1
ATOM 721 N N . CYS A 1 94 ? 2.881 10.752 -8.425 1.00 64.12 94 CYS A N 1
ATOM 722 C CA . CYS A 1 94 ? 2.207 9.513 -8.719 1.00 64.12 94 CYS A CA 1
ATOM 723 C C . CYS A 1 94 ? 0.913 9.876 -9.415 1.00 64.12 94 CYS A C 1
ATOM 725 O O . CYS A 1 94 ? -0.140 9.900 -8.795 1.00 64.12 94 CYS A O 1
ATOM 727 N N . ALA A 1 95 ? 1.017 10.202 -10.697 1.00 61.91 95 ALA A N 1
ATOM 728 C CA . ALA A 1 95 ? -0.123 10.442 -11.547 1.00 61.91 95 ALA A CA 1
ATOM 729 C C . ALA A 1 95 ? -0.011 9.626 -12.839 1.00 61.91 95 ALA A C 1
ATOM 731 O O . ALA A 1 95 ? 1.089 9.407 -13.355 1.00 61.91 95 ALA A O 1
ATOM 732 N N . ASP A 1 96 ? -1.144 9.168 -13.374 1.00 62.06 96 ASP A N 1
ATOM 733 C CA . ASP A 1 96 ? -1.193 8.597 -14.717 1.00 62.06 96 ASP A CA 1
ATOM 734 C C . ASP A 1 96 ? -0.816 9.658 -15.774 1.00 62.06 96 ASP A C 1
ATOM 736 O O . ASP A 1 96 ? -0.643 10.845 -15.484 1.00 62.06 96 ASP A O 1
ATOM 740 N N . GLY A 1 97 ? -0.721 9.253 -17.044 1.00 56.59 97 GLY A N 1
ATOM 741 C CA . GLY A 1 97 ? -0.449 10.188 -18.146 1.00 56.59 97 GLY A CA 1
ATOM 742 C C . GLY A 1 97 ? -1.494 11.306 -18.315 1.00 56.59 97 GLY A C 1
ATOM 743 O O . GLY A 1 97 ? -1.291 12.192 -19.140 1.00 56.59 97 GLY A O 1
ATOM 744 N N . ASN A 1 98 ? -2.589 11.272 -17.548 1.00 61.12 98 ASN A N 1
ATOM 745 C CA . ASN A 1 98 ? -3.668 12.254 -17.522 1.00 61.12 98 ASN A CA 1
ATOM 746 C C . ASN A 1 98 ? -3.709 13.065 -16.211 1.00 61.12 98 ASN A C 1
ATOM 748 O O . ASN A 1 98 ? -4.662 13.816 -16.005 1.00 61.12 98 ASN A O 1
ATOM 752 N N . GLY A 1 99 ? -2.716 12.927 -15.325 1.00 60.69 99 GLY A N 1
ATOM 753 C CA . GLY A 1 99 ? -2.665 13.663 -14.060 1.00 60.69 99 GLY A CA 1
ATOM 754 C C . GLY A 1 99 ? -3.546 13.089 -12.942 1.00 60.69 99 GLY A C 1
ATOM 755 O O . GLY A 1 99 ? -3.749 13.767 -11.940 1.00 60.69 99 GLY A O 1
ATOM 756 N N . ARG A 1 100 ? -4.092 11.873 -13.088 1.00 59.88 100 ARG A N 1
ATOM 757 C CA . ARG A 1 100 ? -4.881 11.216 -12.032 1.00 59.88 100 ARG A CA 1
ATOM 758 C C . ARG A 1 100 ? -3.958 10.533 -11.046 1.00 59.88 100 ARG A C 1
ATOM 760 O O . ARG A 1 100 ? -3.155 9.713 -11.478 1.00 59.88 100 ARG A O 1
ATOM 767 N N . GLU A 1 101 ? -4.111 10.82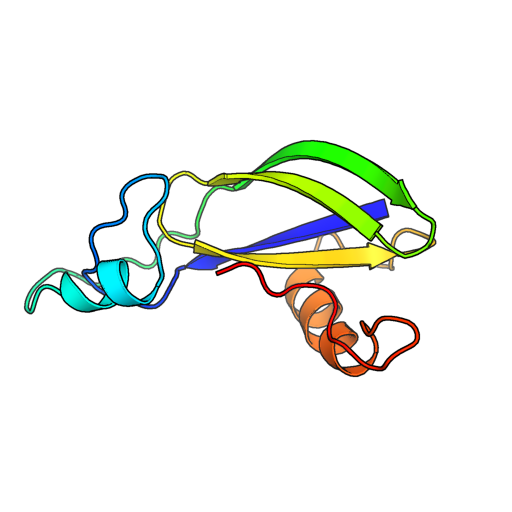6 -9.760 1.00 61.22 101 GLU A N 1
ATOM 768 C CA . GLU A 1 101 ? -3.301 10.205 -8.712 1.00 61.22 101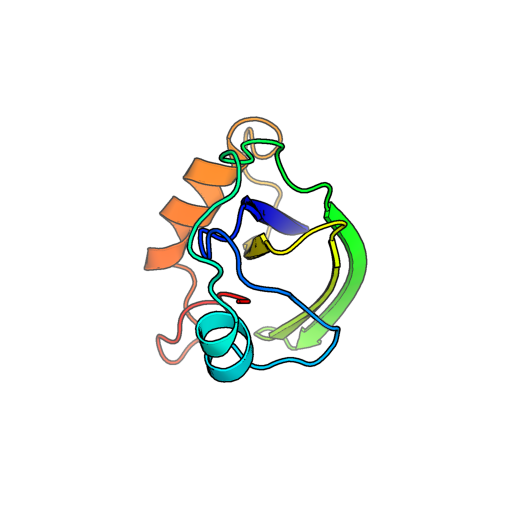 GLU A CA 1
ATOM 769 C C . GLU A 1 101 ? -3.319 8.668 -8.813 1.00 61.22 101 GLU A C 1
ATOM 771 O O . GLU A 1 101 ? -4.363 8.057 -9.066 1.00 61.22 101 GLU A O 1
ATOM 776 N N . CYS A 1 102 ? -2.161 8.031 -8.630 1.00 57.09 102 CYS A N 1
ATOM 777 C CA . CYS A 1 102 ? -2.073 6.590 -8.438 1.00 57.09 102 CYS A CA 1
ATOM 778 C C . CYS A 1 102 ? -2.957 6.223 -7.248 1.00 57.09 102 CYS A C 1
ATOM 780 O O . CYS A 1 102 ? -2.817 6.818 -6.183 1.00 57.09 102 CYS A O 1
ATOM 782 N N . GLY A 1 103 ? -3.873 5.277 -7.459 1.00 53.12 103 GLY A N 1
ATOM 783 C CA . GLY A 1 103 ? -5.022 5.036 -6.590 1.00 53.12 103 GLY A CA 1
ATOM 784 C C . GLY A 1 103 ? -4.740 5.147 -5.090 1.00 53.12 103 GLY A C 1
ATOM 785 O O . GLY A 1 103 ? -3.938 4.400 -4.535 1.00 53.12 103 GLY A O 1
ATOM 786 N N . THR A 1 104 ? -5.467 6.050 -4.438 1.00 47.19 104 THR A N 1
ATOM 787 C CA . THR A 1 104 ? -5.792 5.931 -3.020 1.00 47.19 104 THR A CA 1
ATOM 788 C C . THR A 1 104 ? -6.891 4.878 -2.902 1.00 47.19 104 THR A C 1
ATOM 790 O O . THR A 1 104 ? -7.930 4.983 -3.554 1.00 47.19 104 THR A O 1
ATOM 793 N N . PHE A 1 105 ? -6.645 3.815 -2.135 1.00 39.75 105 PHE A N 1
ATOM 794 C CA . PHE A 1 105 ? -7.657 2.795 -1.866 1.00 39.75 105 PHE A CA 1
ATOM 795 C C . PHE A 1 105 ? -8.183 3.016 -0.444 1.00 39.75 105 PHE A C 1
ATOM 797 O O . PHE A 1 105 ? -7.428 2.948 0.529 1.00 39.75 105 PHE A O 1
ATOM 804 N N . TRP A 1 106 ? -9.466 3.366 -0.370 1.00 35.66 106 TRP A N 1
ATOM 805 C CA . TRP A 1 106 ? -10.247 3.574 0.853 1.00 35.66 106 TRP A CA 1
ATOM 806 C C . TRP A 1 106 ? -10.817 2.270 1.399 1.00 35.66 106 TRP A C 1
ATOM 808 O O . TRP A 1 106 ? -11.242 1.425 0.575 1.00 35.66 106 TRP A O 1
#